Protein AF-A0A975MHL0-F1 (afdb_monomer)

Structure (mmCIF, N/CA/C/O backbone):
data_AF-A0A975MHL0-F1
#
_entry.id   AF-A0A975MHL0-F1
#
loop_
_atom_site.group_PDB
_atom_site.id
_atom_site.type_symbol
_atom_site.label_atom_id
_atom_site.label_alt_id
_atom_site.label_comp_id
_atom_site.label_asym_id
_atom_site.label_entity_id
_atom_site.label_seq_id
_atom_site.pdbx_PDB_ins_code
_atom_site.Cartn_x
_atom_site.Cartn_y
_atom_site.Cartn_z
_atom_site.occupancy
_atom_site.B_iso_or_equiv
_atom_site.auth_seq_id
_atom_site.auth_comp_id
_atom_site.auth_asym_id
_atom_site.auth_atom_id
_atom_site.pdbx_PDB_model_num
ATOM 1 N N . MET A 1 1 ? -77.918 -27.717 15.767 1.00 43.94 1 MET A N 1
ATOM 2 C CA . MET A 1 1 ? -77.574 -29.101 16.163 1.00 43.94 1 MET A CA 1
ATOM 3 C C . MET A 1 1 ? -76.849 -29.791 15.015 1.00 43.94 1 MET A C 1
ATOM 5 O O . MET A 1 1 ? -77.474 -30.023 13.992 1.00 43.94 1 MET A O 1
ATOM 9 N N . ARG A 1 2 ? -75.549 -30.065 15.177 1.00 52.50 2 ARG A N 1
ATOM 10 C CA . ARG A 1 2 ? -74.783 -31.227 14.678 1.00 52.50 2 ARG A CA 1
ATOM 11 C C . ARG A 1 2 ? -73.357 -31.092 15.227 1.00 52.50 2 ARG A C 1
ATOM 13 O O . ARG A 1 2 ? -72.881 -29.990 15.462 1.00 52.50 2 ARG A O 1
ATOM 20 N N . VAL A 1 3 ? -72.782 -32.228 15.579 1.00 42.94 3 VAL A N 1
ATOM 21 C CA . VAL A 1 3 ? -71.854 -32.453 16.691 1.00 42.94 3 VAL A CA 1
ATOM 22 C C . VAL A 1 3 ? -70.600 -33.161 16.154 1.00 42.94 3 VAL A C 1
ATOM 24 O O . VAL A 1 3 ? -70.774 -34.084 15.368 1.00 42.94 3 VAL A O 1
ATOM 27 N N . ARG A 1 4 ? -69.411 -32.797 16.687 1.00 51.53 4 ARG A N 1
ATOM 28 C CA . ARG A 1 4 ? -68.106 -33.533 16.719 1.00 51.53 4 ARG A CA 1
ATOM 29 C C . ARG A 1 4 ? -67.419 -33.784 15.351 1.00 51.53 4 ARG A C 1
ATOM 31 O O . ARG A 1 4 ? -68.082 -33.850 14.336 1.00 51.53 4 ARG A O 1
ATOM 38 N N . ALA A 1 5 ? -66.092 -33.892 15.225 1.00 48.91 5 ALA A N 1
ATOM 39 C CA . ALA A 1 5 ? -65.067 -34.368 16.155 1.00 48.91 5 ALA A CA 1
ATOM 40 C C . ALA A 1 5 ? -63.687 -33.712 15.911 1.00 48.91 5 ALA A C 1
ATOM 42 O O . ALA A 1 5 ? -63.362 -33.325 14.792 1.00 48.91 5 ALA A O 1
ATOM 43 N N . LEU A 1 6 ? -62.879 -33.638 16.975 1.00 55.97 6 LEU A N 1
ATOM 44 C CA . LEU A 1 6 ? -61.442 -33.367 16.931 1.00 55.97 6 LEU A CA 1
ATOM 45 C C . LEU A 1 6 ? -60.691 -34.614 16.446 1.00 55.97 6 LEU A C 1
ATOM 47 O O . LEU A 1 6 ? -60.921 -35.701 16.974 1.00 55.97 6 LEU A O 1
ATOM 51 N N . THR A 1 7 ? -59.729 -34.443 15.544 1.00 49.91 7 THR A N 1
ATOM 52 C CA . THR A 1 7 ? -58.644 -35.410 15.328 1.00 49.91 7 THR A CA 1
ATOM 53 C C . THR A 1 7 ? -57.308 -34.710 15.505 1.00 49.91 7 THR A C 1
ATOM 55 O O . THR A 1 7 ? -56.955 -33.796 14.763 1.00 49.91 7 THR A O 1
ATOM 58 N N . ALA A 1 8 ? -56.605 -35.153 16.544 1.00 54.62 8 ALA A N 1
ATOM 59 C CA . ALA A 1 8 ? -55.212 -34.873 16.830 1.00 54.62 8 ALA A CA 1
ATOM 60 C C . ALA A 1 8 ? -54.304 -35.407 15.709 1.00 54.62 8 ALA A C 1
ATOM 62 O O . ALA A 1 8 ? -54.572 -36.467 15.147 1.00 54.62 8 ALA A O 1
ATOM 63 N N . GLY A 1 9 ? -53.212 -34.698 15.422 1.00 47.47 9 GLY A N 1
ATOM 64 C CA . GLY A 1 9 ? -52.235 -35.113 14.419 1.00 47.47 9 GLY A CA 1
ATOM 65 C C . GLY A 1 9 ? -50.884 -34.432 14.607 1.00 47.47 9 GLY A C 1
ATOM 66 O O . GLY A 1 9 ? -50.619 -33.411 13.992 1.00 47.47 9 GLY A O 1
ATOM 67 N N . THR A 1 10 ? -50.069 -35.041 15.469 1.00 58.31 10 THR A N 1
ATOM 68 C CA . THR A 1 10 ? -48.594 -35.092 15.449 1.00 58.31 10 THR A CA 1
ATOM 69 C C . THR A 1 10 ? -47.798 -33.782 15.561 1.00 58.31 10 THR A C 1
ATOM 71 O O . THR A 1 10 ? -47.616 -33.022 14.615 1.00 58.31 10 THR A O 1
ATOM 74 N N . VAL A 1 11 ? -47.202 -33.602 16.742 1.00 52.72 11 VAL A N 1
ATOM 75 C CA . VAL A 1 11 ? -46.125 -32.650 17.036 1.00 52.72 11 VAL A CA 1
ATOM 76 C C . VAL A 1 11 ? -44.845 -33.091 16.314 1.00 52.72 11 VAL A C 1
ATOM 78 O O . VAL A 1 11 ? -44.317 -34.161 16.609 1.00 52.72 11 VAL A O 1
ATOM 81 N N . LEU A 1 12 ? -44.309 -32.260 15.415 1.00 56.03 12 LEU A N 1
ATOM 82 C CA . LEU A 1 12 ? -42.918 -32.372 14.971 1.00 56.03 12 LEU A CA 1
ATOM 83 C C . LEU A 1 12 ? -42.061 -31.469 15.868 1.00 56.03 12 LEU A C 1
ATOM 85 O O . LEU A 1 12 ? -41.982 -30.257 15.669 1.00 56.03 12 LEU A O 1
ATOM 89 N N . VAL A 1 13 ? -41.452 -32.062 16.893 1.00 56.81 13 VAL A N 1
ATOM 90 C CA . VAL A 1 13 ? -40.439 -31.394 17.716 1.00 56.81 13 VAL A CA 1
ATOM 91 C C . VAL A 1 13 ? -39.157 -31.289 16.887 1.00 56.81 13 VAL A C 1
ATOM 93 O O . VAL A 1 13 ? -38.422 -32.262 16.747 1.00 56.81 13 VAL A O 1
ATOM 96 N N . LEU A 1 14 ? -38.882 -30.107 16.334 1.00 57.78 14 LEU A N 1
ATOM 97 C CA . LEU A 1 14 ? -37.564 -29.750 15.804 1.00 57.78 14 LEU A CA 1
ATOM 98 C C . LEU A 1 14 ? -36.746 -29.114 16.934 1.00 57.78 14 LEU A C 1
ATOM 100 O O . LEU A 1 14 ? -36.732 -27.900 17.121 1.00 57.78 14 LEU A O 1
ATOM 104 N N . THR A 1 15 ? -36.071 -29.946 17.720 1.00 56.62 15 THR A N 1
ATOM 105 C CA . THR A 1 15 ? -34.950 -29.509 18.557 1.00 56.62 15 THR A CA 1
ATOM 106 C C . THR A 1 15 ? -33.735 -29.260 17.668 1.00 56.62 15 THR A C 1
ATOM 108 O O . THR A 1 15 ? -33.215 -30.207 17.083 1.00 56.62 15 THR A O 1
ATOM 111 N N . GLY A 1 16 ? -33.235 -28.022 17.606 1.00 50.12 16 GLY A N 1
ATOM 112 C CA . GLY A 1 16 ? -31.868 -27.785 17.136 1.00 50.12 16 GLY A CA 1
ATOM 113 C C . GLY A 1 16 ? -31.589 -26.396 16.574 1.00 50.12 16 GLY A C 1
ATOM 114 O O . GLY A 1 16 ? -31.833 -26.144 15.401 1.00 50.12 16 GLY A O 1
ATOM 115 N N . GLY A 1 17 ? -30.960 -25.551 17.395 1.00 51.53 17 GLY A N 1
ATOM 116 C CA . GLY A 1 17 ? -30.046 -24.515 16.910 1.00 51.53 17 GLY A CA 1
ATOM 117 C C . GLY A 1 17 ? -30.530 -23.074 17.033 1.00 51.53 17 GLY A C 1
ATOM 118 O O . GLY A 1 17 ? -30.831 -22.430 16.034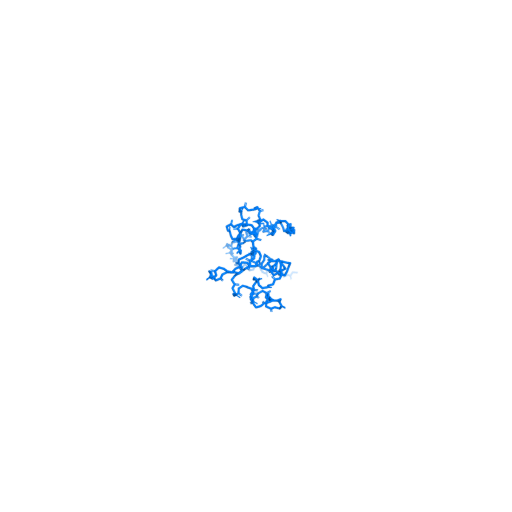 1.00 51.53 17 GLY A O 1
ATOM 119 N N . LEU A 1 18 ? -30.484 -22.517 18.246 1.00 58.31 18 LEU A N 1
ATOM 120 C CA . LEU A 1 18 ? -30.209 -21.088 18.400 1.00 58.31 18 LEU A CA 1
ATOM 121 C C . LEU A 1 18 ? -28.840 -20.827 17.758 1.00 58.31 18 LEU A C 1
ATOM 123 O O . LEU A 1 18 ? -27.818 -21.190 18.334 1.00 58.31 18 LEU A O 1
ATOM 127 N N . ILE A 1 19 ? -28.804 -20.239 16.564 1.00 64.19 19 ILE A N 1
ATOM 128 C CA . ILE A 1 19 ? -27.575 -19.629 16.058 1.00 64.19 19 ILE A CA 1
ATOM 129 C C . ILE A 1 19 ? -27.476 -18.274 16.762 1.00 64.19 19 ILE A C 1
ATOM 131 O O . ILE A 1 19 ? -28.287 -17.392 16.462 1.00 64.19 19 ILE A O 1
ATOM 135 N N . PRO A 1 20 ? -26.536 -18.055 17.700 1.00 51.03 20 PRO A N 1
ATOM 136 C CA . PRO A 1 20 ? -26.235 -16.700 18.108 1.00 51.03 20 PRO A CA 1
ATOM 137 C C . PRO A 1 20 ? -25.634 -16.020 16.879 1.00 51.03 20 PRO A C 1
ATOM 139 O O . PRO A 1 20 ? -24.528 -16.346 16.449 1.00 51.03 20 PRO A O 1
ATOM 142 N N . ALA A 1 21 ? -26.376 -15.091 16.281 1.00 60.72 21 ALA A N 1
ATOM 143 C CA . ALA A 1 21 ? -25.798 -14.121 15.372 1.00 60.72 21 ALA A CA 1
ATOM 144 C C . ALA A 1 21 ? -24.827 -13.277 16.205 1.00 60.72 21 ALA A C 1
ATOM 146 O O . ALA A 1 21 ? -25.204 -12.269 16.798 1.00 60.72 21 ALA A O 1
ATOM 147 N N . THR A 1 22 ? -23.580 -13.732 16.335 1.00 56.00 22 THR A N 1
ATOM 148 C CA . THR A 1 22 ? -22.514 -12.911 16.894 1.00 56.00 22 THR A CA 1
ATOM 149 C C . THR A 1 22 ? -22.384 -11.708 15.977 1.00 56.00 22 THR A C 1
ATOM 151 O O . THR A 1 22 ? -21.899 -11.827 14.850 1.00 56.00 22 THR A O 1
ATOM 154 N N . ALA A 1 23 ? -22.878 -10.566 16.445 1.00 58.97 23 ALA A N 1
ATOM 155 C CA . ALA A 1 23 ? -22.679 -9.284 15.808 1.00 58.97 23 ALA A CA 1
ATOM 156 C C . ALA A 1 23 ? -21.169 -9.054 15.683 1.00 58.97 23 ALA A C 1
ATOM 158 O O . ALA A 1 23 ? -20.488 -8.740 16.660 1.00 58.97 23 ALA A O 1
ATOM 159 N N . VAL A 1 24 ? -20.629 -9.229 14.476 1.00 53.41 24 VAL A N 1
ATOM 160 C CA . VAL A 1 24 ? -19.308 -8.705 14.137 1.00 53.41 24 VAL A CA 1
ATOM 161 C C . VAL A 1 24 ? -19.452 -7.200 13.965 1.00 53.41 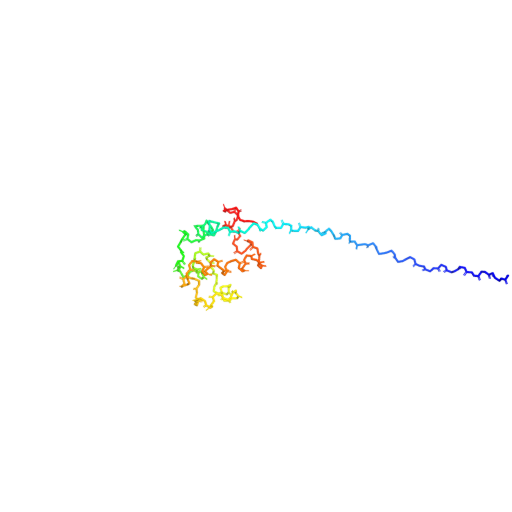24 VAL A C 1
ATOM 163 O O . VAL A 1 24 ? -19.480 -6.670 12.859 1.00 53.41 24 VAL A O 1
ATOM 166 N N . SER A 1 25 ? -19.557 -6.491 15.085 1.00 49.72 25 SER A N 1
ATOM 167 C CA . SER A 1 25 ? -19.252 -5.067 15.116 1.00 49.72 25 SER A CA 1
ATOM 168 C C . SER A 1 25 ? -17.745 -4.931 14.922 1.00 49.72 25 SER A C 1
ATOM 170 O O . SER A 1 25 ? -16.976 -4.820 15.875 1.00 49.72 25 SER A O 1
ATOM 172 N N . ALA A 1 26 ? -17.307 -4.997 13.665 1.00 56.59 26 ALA A N 1
ATOM 173 C CA . ALA A 1 26 ? -16.063 -4.363 13.289 1.00 56.59 26 ALA A CA 1
ATOM 174 C C . ALA A 1 26 ? -16.310 -2.867 13.481 1.00 56.59 26 ALA A C 1
ATOM 176 O O . ALA A 1 26 ? -17.092 -2.266 12.744 1.00 56.59 26 ALA A O 1
ATOM 177 N N . ASP A 1 27 ? -15.699 -2.291 14.515 1.00 47.38 27 ASP A N 1
ATOM 178 C CA . ASP A 1 27 ? -15.580 -0.846 14.686 1.00 47.38 27 ASP A CA 1
ATOM 179 C C . ASP A 1 27 ? -14.766 -0.345 13.483 1.00 47.38 27 ASP A C 1
ATOM 181 O O . ASP A 1 27 ? -13.544 -0.214 13.534 1.00 47.38 27 ASP A O 1
ATOM 185 N N . ALA A 1 28 ? -15.426 -0.189 12.333 1.00 51.69 28 ALA A N 1
ATOM 186 C CA . ALA A 1 28 ? -14.816 0.209 11.076 1.00 51.69 28 ALA A CA 1
ATOM 187 C C . ALA A 1 28 ? -14.551 1.711 11.135 1.00 51.69 28 ALA A C 1
ATOM 189 O O . ALA A 1 28 ? -15.113 2.505 10.382 1.00 51.69 28 ALA A O 1
ATOM 190 N N . ARG A 1 29 ? -13.689 2.122 12.067 1.00 58.47 29 ARG A N 1
ATOM 191 C CA . ARG A 1 29 ? -13.108 3.452 12.018 1.00 58.47 29 ARG A CA 1
ATOM 192 C C . ARG A 1 29 ? -12.320 3.526 10.716 1.00 58.47 29 ARG A C 1
ATOM 194 O O . ARG A 1 29 ? -11.459 2.669 10.485 1.00 58.47 29 ARG A O 1
ATOM 201 N N . PRO A 1 30 ? -12.592 4.519 9.855 1.00 63.88 30 PRO A N 1
ATOM 202 C CA . PRO A 1 30 ? -11.820 4.685 8.641 1.00 63.88 30 PRO A CA 1
ATOM 203 C C . PRO A 1 30 ? -10.347 4.807 9.025 1.00 63.88 30 PRO A C 1
ATOM 205 O O . PRO A 1 30 ? -9.961 5.633 9.856 1.00 63.88 30 PRO A O 1
ATOM 208 N N . THR A 1 31 ? -9.517 3.936 8.454 1.00 79.94 31 THR A N 1
ATOM 209 C CA . THR A 1 31 ? -8.080 3.988 8.713 1.00 79.94 31 THR A CA 1
ATOM 210 C C . THR A 1 31 ? -7.541 5.277 8.134 1.00 79.94 31 THR A C 1
ATOM 212 O O . THR A 1 31 ? -7.596 5.502 6.924 1.00 79.94 31 THR A O 1
ATOM 215 N N . THR A 1 32 ? -7.015 6.126 9.009 1.00 90.88 32 THR A N 1
ATOM 216 C CA . THR A 1 32 ? -6.372 7.373 8.606 1.00 90.88 32 THR A CA 1
ATOM 217 C C . THR A 1 32 ? -5.112 7.076 7.794 1.00 90.88 32 THR A C 1
ATOM 219 O O . THR A 1 32 ? -4.517 6.002 7.916 1.00 90.88 32 THR A O 1
ATOM 222 N N . LEU A 1 33 ? -4.642 8.041 6.999 1.00 93.50 33 LEU A N 1
ATOM 223 C CA . LEU A 1 33 ? -3.368 7.909 6.273 1.00 93.50 33 LEU A CA 1
ATOM 224 C C . LEU A 1 33 ? -2.212 7.506 7.203 1.00 93.50 33 LEU A C 1
ATOM 226 O O . LEU A 1 33 ? -1.385 6.673 6.842 1.00 93.50 33 LEU A O 1
ATOM 230 N N . ARG A 1 34 ? -2.217 8.011 8.440 1.00 95.06 34 ARG A N 1
ATOM 231 C CA . ARG A 1 34 ? -1.242 7.657 9.474 1.00 95.06 34 ARG A CA 1
ATOM 232 C C . ARG A 1 34 ? -1.303 6.186 9.902 1.00 95.06 34 ARG A C 1
ATOM 234 O O . ARG A 1 34 ? -0.275 5.610 10.248 1.00 95.06 34 ARG A O 1
ATOM 241 N N . GLY A 1 35 ? -2.485 5.568 9.901 1.00 96.75 35 GLY A N 1
ATOM 242 C CA . GLY A 1 35 ? -2.624 4.129 10.148 1.00 96.75 35 GLY A CA 1
ATOM 243 C C . GLY A 1 35 ? -1.919 3.306 9.070 1.00 96.75 35 GLY A C 1
ATOM 244 O O . GLY A 1 35 ? -1.135 2.414 9.386 1.00 96.75 35 GLY A O 1
ATOM 245 N N . TRP A 1 36 ? -2.112 3.681 7.804 1.00 97.69 36 TRP A N 1
ATOM 246 C CA . TRP A 1 36 ? -1.435 3.049 6.669 1.00 97.69 36 TRP A CA 1
ATOM 247 C C . TRP A 1 36 ? 0.077 3.272 6.666 1.00 97.69 36 TRP A C 1
ATOM 249 O O . TRP A 1 36 ? 0.823 2.363 6.322 1.00 97.69 36 TRP A O 1
ATOM 259 N N . GLU A 1 37 ? 0.549 4.446 7.087 1.00 97.94 37 GLU A N 1
ATOM 260 C CA . GLU A 1 37 ? 1.985 4.704 7.249 1.00 97.94 37 GLU A CA 1
ATOM 261 C C . GLU A 1 37 ? 2.618 3.826 8.323 1.00 97.94 37 GLU A C 1
ATOM 263 O O . GLU A 1 37 ? 3.677 3.253 8.093 1.00 97.94 37 GLU A O 1
ATOM 268 N N . ARG A 1 38 ? 1.961 3.672 9.478 1.00 98.00 38 ARG A N 1
ATOM 269 C CA . ARG A 1 38 ? 2.436 2.772 10.538 1.00 98.00 38 ARG A CA 1
ATOM 270 C C . ARG A 1 38 ? 2.482 1.327 10.061 1.00 98.00 38 ARG A C 1
ATOM 272 O O . ARG A 1 38 ? 3.443 0.622 10.356 1.00 98.00 38 ARG A O 1
ATOM 279 N N . LEU A 1 39 ? 1.466 0.902 9.313 1.00 98.12 39 LEU A N 1
ATOM 280 C CA . LEU A 1 39 ? 1.445 -0.427 8.719 1.00 98.12 39 LEU A CA 1
ATOM 281 C C . LEU A 1 39 ? 2.618 -0.601 7.745 1.00 98.12 39 LEU A C 1
ATOM 283 O O . LEU A 1 39 ? 3.385 -1.544 7.899 1.00 98.12 39 LEU A O 1
ATOM 287 N N . ALA A 1 40 ? 2.833 0.353 6.836 1.00 98.50 40 ALA A N 1
ATOM 288 C CA . ALA A 1 40 ? 3.955 0.324 5.898 1.00 98.50 40 ALA A CA 1
ATOM 289 C C . ALA A 1 40 ? 5.326 0.368 6.593 1.00 98.50 40 ALA A C 1
ATOM 291 O O . ALA A 1 40 ? 6.277 -0.267 6.143 1.00 98.50 40 ALA A O 1
ATOM 292 N N . GLN A 1 41 ? 5.438 1.070 7.723 1.00 98.50 41 GLN A N 1
ATOM 293 C CA . GLN A 1 41 ? 6.652 1.054 8.538 1.00 98.50 41 GLN A CA 1
ATOM 294 C C . GLN A 1 41 ? 6.966 -0.353 9.056 1.00 98.50 41 GLN A C 1
ATOM 296 O O . GLN A 1 41 ? 8.126 -0.754 9.067 1.00 98.50 41 GLN A O 1
ATOM 301 N N . CYS A 1 42 ? 5.946 -1.104 9.471 1.00 98.25 42 CYS A N 1
ATOM 302 C CA . CYS A 1 42 ? 6.116 -2.484 9.915 1.00 98.25 42 CYS A CA 1
ATOM 303 C C . CYS A 1 42 ? 6.390 -3.449 8.749 1.00 98.25 42 CYS A C 1
ATOM 305 O O . CYS A 1 42 ? 7.208 -4.351 8.900 1.00 98.25 42 CYS A O 1
ATOM 307 N N . GLU A 1 43 ? 5.729 -3.252 7.605 1.00 98.00 43 GLU A N 1
ATOM 308 C CA . GLU A 1 43 ? 5.788 -4.159 6.450 1.00 98.00 43 GLU A CA 1
ATOM 309 C C . GLU A 1 43 ? 7.063 -3.992 5.607 1.00 98.00 43 GLU A C 1
ATOM 311 O O . GLU A 1 43 ? 7.684 -4.977 5.213 1.00 98.00 43 GLU A O 1
ATOM 316 N N . SER A 1 44 ? 7.480 -2.754 5.330 1.00 98.31 44 SER A N 1
ATOM 317 C CA . SER A 1 44 ? 8.592 -2.457 4.415 1.00 98.31 44 SER A CA 1
ATOM 318 C C . SER A 1 44 ? 9.629 -1.480 4.967 1.00 98.31 44 SER A C 1
ATOM 320 O O . SER A 1 44 ? 10.454 -0.952 4.215 1.00 98.31 44 SER A O 1
ATOM 322 N N . GLY A 1 45 ? 9.562 -1.159 6.261 1.00 97.94 45 GLY A N 1
ATOM 323 C CA . GLY A 1 45 ? 10.358 -0.072 6.832 1.00 97.94 45 GLY A CA 1
ATOM 324 C C . GLY A 1 45 ? 9.940 1.312 6.319 1.00 97.94 45 GLY A C 1
ATOM 325 O O . GLY A 1 45 ? 10.719 2.254 6.422 1.00 97.94 45 GLY A O 1
ATOM 326 N N . GLY A 1 46 ? 8.739 1.437 5.740 1.00 97.94 46 GLY A N 1
ATOM 327 C CA . GLY A 1 46 ? 8.205 2.690 5.200 1.00 97.94 46 GLY A CA 1
ATOM 328 C C . GLY A 1 46 ? 8.592 2.959 3.743 1.00 97.94 46 GLY A C 1
ATOM 329 O O . GLY A 1 46 ? 8.199 3.983 3.180 1.00 97.94 46 GLY A O 1
ATOM 330 N N . ASN A 1 47 ? 9.322 2.046 3.094 1.00 98.44 47 ASN A N 1
ATOM 331 C CA . ASN A 1 47 ? 9.692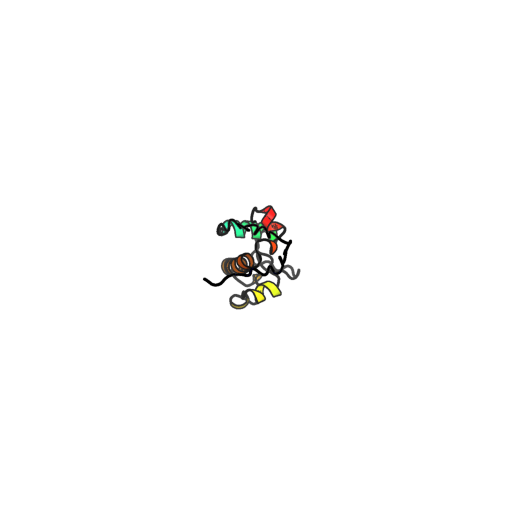 2.191 1.692 1.00 98.44 47 ASN A CA 1
ATOM 332 C C . ASN A 1 47 ? 8.537 1.763 0.769 1.00 98.44 47 ASN A C 1
ATOM 334 O O . ASN A 1 47 ? 8.281 0.578 0.559 1.00 98.44 47 ASN A O 1
ATOM 338 N N . TRP A 1 48 ? 7.851 2.741 0.172 1.00 98.44 48 TRP A N 1
ATOM 339 C CA . TRP A 1 48 ? 6.721 2.518 -0.742 1.00 98.44 48 TRP A CA 1
ATOM 340 C C . TRP A 1 48 ? 7.118 1.994 -2.125 1.00 98.44 48 TRP A C 1
ATOM 342 O O . TRP A 1 48 ? 6.259 1.533 -2.878 1.00 98.44 48 TRP A O 1
ATOM 352 N N . LYS A 1 49 ? 8.406 2.059 -2.463 1.00 98.56 49 LYS A N 1
ATOM 353 C CA . LYS A 1 49 ? 8.976 1.607 -3.736 1.00 98.56 49 LYS A CA 1
ATOM 354 C C . LYS A 1 49 ? 9.776 0.310 -3.582 1.00 98.56 49 LYS A C 1
ATOM 356 O O . LYS A 1 49 ? 10.453 -0.094 -4.522 1.00 98.56 49 LYS A O 1
ATOM 361 N N . ILE A 1 50 ? 9.696 -0.348 -2.421 1.00 98.31 50 ILE A N 1
ATOM 362 C CA . ILE A 1 50 ? 10.484 -1.547 -2.139 1.00 98.31 50 ILE A CA 1
ATOM 363 C C . ILE A 1 50 ? 10.153 -2.685 -3.113 1.00 98.31 50 ILE A C 1
ATOM 365 O O . ILE A 1 50 ? 8.990 -2.969 -3.417 1.00 98.31 50 ILE A O 1
ATOM 369 N N . ASN A 1 51 ? 11.204 -3.346 -3.582 1.00 98.06 51 ASN A N 1
ATOM 370 C CA . ASN A 1 51 ? 11.144 -4.602 -4.312 1.00 98.06 51 ASN A CA 1
ATOM 371 C C . ASN A 1 51 ? 12.454 -5.353 -4.048 1.00 98.06 51 ASN A C 1
ATOM 373 O O . ASN A 1 51 ? 13.474 -5.062 -4.663 1.00 98.06 51 ASN A O 1
ATOM 377 N N . THR A 1 52 ? 12.434 -6.281 -3.094 1.00 97.38 52 THR A N 1
ATOM 378 C CA . THR A 1 52 ? 13.614 -7.069 -2.695 1.00 97.38 52 THR A CA 1
ATOM 379 C C . THR A 1 52 ? 13.741 -8.388 -3.456 1.00 97.38 52 THR A C 1
A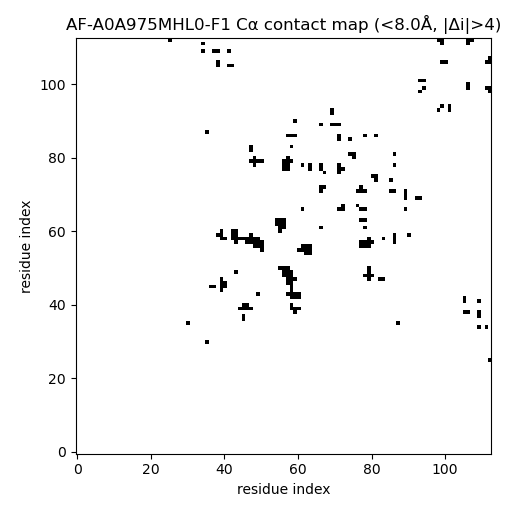TOM 381 O O . THR A 1 52 ? 14.659 -9.156 -3.191 1.00 97.38 52 THR A O 1
ATOM 384 N N . GLY A 1 53 ? 12.810 -8.692 -4.368 1.00 97.44 53 GLY A N 1
ATOM 385 C CA . GLY A 1 53 ? 12.739 -9.995 -5.034 1.00 97.44 53 GLY A CA 1
ATOM 386 C C . GLY A 1 53 ? 12.085 -11.106 -4.200 1.00 97.44 53 GLY A C 1
ATOM 387 O O . GLY A 1 53 ? 12.073 -12.253 -4.630 1.00 97.44 53 GLY A O 1
ATOM 388 N N . ASN A 1 54 ? 11.486 -10.793 -3.045 1.00 97.06 54 ASN A N 1
ATOM 389 C CA . ASN A 1 54 ? 10.833 -11.775 -2.163 1.00 97.06 54 ASN A CA 1
ATOM 390 C C . ASN A 1 54 ? 9.384 -12.144 -2.559 1.00 97.06 54 ASN A C 1
ATOM 392 O O . ASN A 1 54 ? 8.685 -12.800 -1.790 1.00 97.06 54 ASN A O 1
ATOM 396 N N . GLY A 1 55 ? 8.910 -11.694 -3.726 1.00 97.31 55 GLY A N 1
ATOM 397 C CA . GLY A 1 55 ? 7.543 -11.926 -4.215 1.00 97.31 55 GLY A CA 1
ATOM 398 C C . GLY A 1 55 ? 6.484 -10.938 -3.706 1.00 97.31 55 GLY A C 1
ATOM 399 O O . GLY A 1 55 ? 5.326 -11.028 -4.125 1.00 97.31 55 GLY A O 1
ATOM 400 N N . TYR A 1 56 ? 6.875 -9.977 -2.864 1.00 98.44 56 TYR A N 1
ATOM 401 C CA . TYR A 1 56 ? 6.021 -8.903 -2.363 1.00 98.44 56 TYR A CA 1
ATOM 402 C C . TYR A 1 56 ? 6.521 -7.534 -2.826 1.00 98.44 56 TYR A C 1
ATOM 404 O O . TYR A 1 56 ? 7.705 -7.336 -3.099 1.00 98.44 56 TYR A O 1
ATOM 412 N N . TYR A 1 57 ? 5.597 -6.583 -2.943 1.00 98.75 57 TYR A N 1
ATOM 413 C CA . TYR A 1 57 ? 5.860 -5.308 -3.596 1.00 98.75 57 TYR A CA 1
ATOM 414 C C . TYR A 1 57 ? 5.276 -4.130 -2.821 1.00 98.75 57 TYR A C 1
ATOM 416 O O . TYR A 1 57 ? 4.117 -4.154 -2.398 1.00 98.75 57 TYR A O 1
ATOM 424 N N . GLY A 1 58 ? 6.046 -3.044 -2.775 1.00 98.56 58 GLY A N 1
ATOM 425 C CA . GLY A 1 58 ? 5.591 -1.745 -2.297 1.00 98.56 58 GLY A CA 1
ATOM 426 C C . GLY A 1 58 ? 5.445 -1.660 -0.780 1.00 98.56 58 GLY A C 1
ATOM 427 O O . GLY A 1 58 ? 5.789 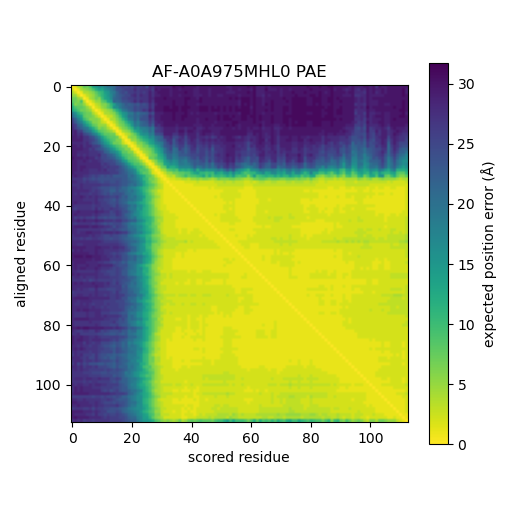-2.574 -0.039 1.00 98.56 58 GLY A O 1
ATOM 428 N N . GLY A 1 59 ? 4.926 -0.526 -0.312 1.00 98.50 59 GLY A N 1
ATOM 429 C CA . GLY A 1 59 ? 4.937 -0.165 1.108 1.00 98.50 59 GLY A CA 1
ATOM 430 C C . GLY A 1 59 ? 4.132 -1.109 1.993 1.00 98.50 59 GLY A C 1
ATOM 431 O O . GLY A 1 59 ? 4.447 -1.282 3.160 1.00 98.50 59 GLY A O 1
ATOM 432 N N . LEU A 1 60 ? 3.103 -1.734 1.428 1.00 98.50 60 LEU A N 1
ATOM 433 C CA . LEU A 1 60 ? 2.199 -2.636 2.141 1.00 98.50 60 LEU A CA 1
ATOM 434 C C . LEU A 1 60 ? 2.426 -4.104 1.775 1.00 98.50 60 LEU A C 1
ATOM 436 O O . LEU A 1 60 ? 1.545 -4.923 2.022 1.00 98.50 60 LEU A O 1
ATOM 440 N N . GLN A 1 61 ? 3.573 -4.424 1.162 1.00 98.50 61 GLN A N 1
ATOM 441 C CA . GLN A 1 61 ? 3.982 -5.793 0.848 1.00 98.50 61 GLN A CA 1
ATOM 442 C C . GLN A 1 61 ? 2.878 -6.588 0.133 1.00 98.50 61 GLN A C 1
ATOM 444 O O . GLN A 1 61 ? 2.474 -7.668 0.553 1.00 98.50 61 GLN A O 1
ATOM 449 N N . PHE A 1 62 ? 2.361 -6.055 -0.975 1.00 98.62 62 PHE A N 1
ATOM 450 C CA . PHE A 1 62 ? 1.366 -6.766 -1.777 1.00 98.62 62 PHE A CA 1
ATOM 451 C C . PHE A 1 62 ? 1.993 -7.945 -2.514 1.00 98.62 62 PHE A C 1
ATOM 453 O O . PHE A 1 62 ? 3.025 -7.780 -3.161 1.00 98.62 62 PHE A O 1
ATOM 460 N N . SER A 1 63 ? 1.321 -9.097 -2.538 1.00 98.19 63 SER A N 1
ATOM 461 C CA . SER A 1 63 ? 1.618 -10.126 -3.539 1.00 98.19 63 SER A CA 1
ATOM 462 C C . SER A 1 63 ? 1.142 -9.675 -4.929 1.00 98.19 63 SER A C 1
ATOM 464 O O . SER A 1 63 ? 0.191 -8.894 -5.061 1.00 98.19 63 SER A O 1
ATOM 466 N N . ALA A 1 64 ? 1.760 -10.196 -5.995 1.00 98.06 64 ALA A N 1
ATOM 467 C CA . ALA A 1 64 ? 1.336 -9.889 -7.367 1.00 98.06 64 ALA A CA 1
ATOM 468 C C . ALA A 1 64 ? -0.114 -10.322 -7.662 1.00 98.06 64 ALA A C 1
ATOM 470 O O . ALA A 1 64 ? -0.809 -9.668 -8.444 1.00 98.06 64 ALA A O 1
ATOM 471 N N . SER A 1 65 ? -0.569 -11.424 -7.056 1.00 98.19 65 SER A N 1
ATOM 472 C CA . SER A 1 65 ? -1.929 -11.940 -7.227 1.00 98.19 65 SER A CA 1
ATOM 473 C C . SER A 1 65 ? -2.959 -11.046 -6.545 1.00 98.19 65 SER A C 1
ATOM 475 O O . SER A 1 65 ? -3.934 -10.670 -7.189 1.00 98.19 65 SER A O 1
ATOM 477 N N . THR A 1 66 ? -2.720 -10.630 -5.298 1.00 98.25 66 THR A N 1
ATOM 478 C CA . THR A 1 66 ? -3.615 -9.712 -4.579 1.00 98.25 66 THR A CA 1
ATOM 479 C C . THR A 1 66 ? -3.671 -8.356 -5.271 1.00 98.25 66 THR A C 1
ATOM 481 O O . THR A 1 66 ? -4.759 -7.847 -5.520 1.00 98.25 66 THR A O 1
ATOM 484 N N . TRP A 1 67 ? -2.520 -7.798 -5.664 1.00 98.62 67 TRP A N 1
ATOM 485 C CA . TRP A 1 67 ? -2.468 -6.524 -6.389 1.00 98.62 67 TRP A CA 1
ATOM 486 C C . TRP A 1 67 ? -3.342 -6.542 -7.649 1.00 98.62 67 TRP A C 1
ATOM 488 O O . TRP A 1 67 ? -4.140 -5.634 -7.876 1.00 98.62 67 TRP A O 1
ATOM 498 N N . ARG A 1 68 ? -3.241 -7.612 -8.446 1.00 98.56 68 ARG A N 1
ATOM 499 C CA . ARG A 1 68 ? -4.051 -7.794 -9.656 1.00 98.56 68 ARG A CA 1
ATOM 500 C C . ARG A 1 68 ? -5.522 -8.051 -9.340 1.00 98.56 68 ARG A C 1
ATOM 502 O O . ARG A 1 68 ? -6.383 -7.434 -9.956 1.00 98.56 68 ARG A O 1
ATOM 509 N N . GLY A 1 69 ? -5.806 -8.932 -8.382 1.00 98.44 69 GLY A N 1
ATOM 510 C CA . GLY A 1 69 ? -7.167 -9.318 -8.004 1.00 98.44 69 GLY A CA 1
ATOM 511 C C . GLY A 1 69 ? -7.999 -8.158 -7.459 1.00 98.44 6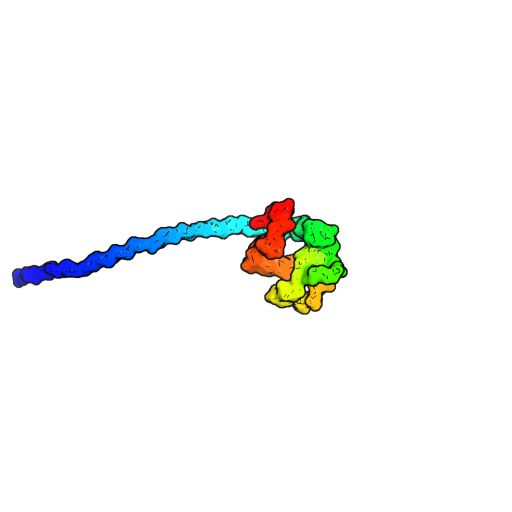9 GLY A C 1
ATOM 512 O O . GLY A 1 69 ? -9.211 -8.144 -7.633 1.00 98.44 69 GLY A O 1
ATOM 513 N N . PHE A 1 70 ? -7.347 -7.155 -6.869 1.00 98.50 70 PHE A N 1
ATOM 514 C CA . PHE A 1 70 ? -7.986 -5.937 -6.369 1.00 98.50 70 PHE A CA 1
ATOM 515 C C . PHE A 1 70 ? -7.873 -4.745 -7.333 1.00 98.50 70 PHE A C 1
ATOM 517 O O . PHE A 1 70 ? -8.138 -3.606 -6.961 1.00 98.50 70 PHE A O 1
ATOM 524 N N . GLY A 1 71 ? -7.500 -4.990 -8.594 1.00 98.06 71 GLY A N 1
ATOM 525 C CA . GLY A 1 71 ? -7.512 -3.972 -9.645 1.00 98.06 71 GLY A CA 1
ATOM 526 C C . GLY A 1 71 ? -6.372 -2.954 -9.571 1.00 98.06 71 GLY A C 1
ATOM 527 O O . GLY A 1 71 ? -6.424 -1.942 -10.266 1.00 98.06 71 GLY A O 1
ATOM 528 N N . GL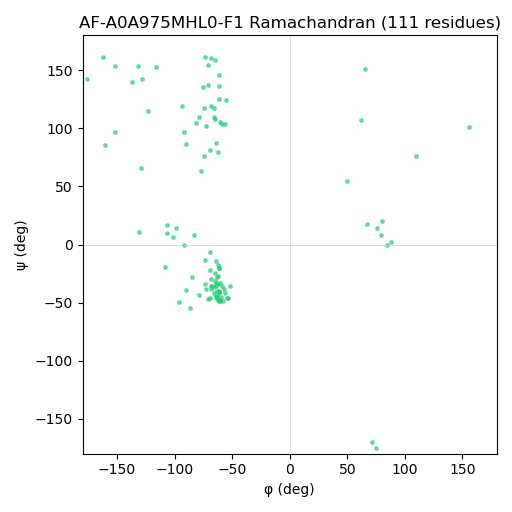Y A 1 72 ? -5.322 -3.212 -8.789 1.00 98.31 72 GLY A N 1
ATOM 529 C CA . GLY A 1 72 ? -4.147 -2.342 -8.698 1.00 98.31 72 GLY A CA 1
ATOM 530 C C . GLY A 1 72 ? -3.398 -2.188 -10.028 1.00 98.31 72 GLY A C 1
ATOM 531 O O . GLY A 1 72 ? -2.720 -1.187 -10.257 1.00 98.31 72 GLY A O 1
ATOM 532 N N . THR A 1 73 ? -3.586 -3.119 -10.970 1.00 98.50 73 THR A N 1
ATOM 533 C CA . THR A 1 73 ? -3.000 -3.048 -12.319 1.00 98.50 73 THR A CA 1
ATOM 534 C C . THR A 1 73 ? -3.485 -1.874 -13.161 1.00 98.50 73 THR A C 1
ATOM 536 O O . THR A 1 73 ? -2.836 -1.557 -14.152 1.00 98.50 73 THR A O 1
ATOM 539 N N . LYS A 1 74 ? -4.567 -1.191 -12.762 1.00 98.38 74 LYS A N 1
ATOM 540 C CA . LYS A 1 74 ? -4.972 0.084 -13.375 1.00 98.38 74 LYS A CA 1
ATOM 541 C C . LYS A 1 74 ? -4.005 1.236 -13.065 1.00 98.38 74 LYS A C 1
ATOM 543 O O . LYS A 1 74 ? -3.990 2.215 -13.796 1.00 98.38 74 LYS A O 1
ATOM 548 N N . TYR A 1 75 ? -3.228 1.115 -11.985 1.00 98.44 75 TYR A N 1
ATOM 549 C CA . TYR A 1 75 ? -2.225 2.097 -11.572 1.00 98.44 75 TYR A CA 1
ATOM 550 C C . TYR A 1 75 ? -0.834 1.709 -12.075 1.00 98.44 75 TYR A C 1
ATOM 552 O O . TYR A 1 75 ?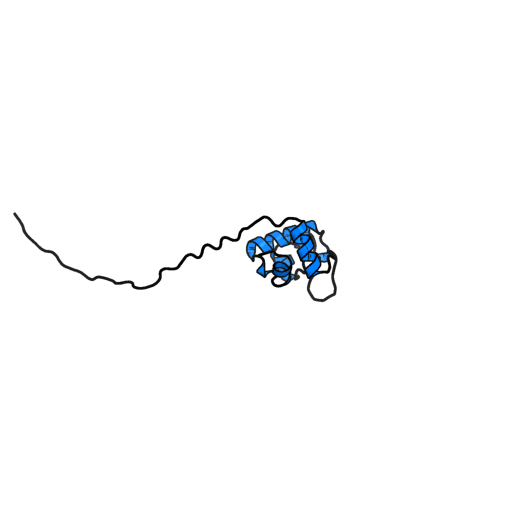 -0.134 2.515 -12.677 1.00 98.44 75 TYR A O 1
ATOM 560 N N . ALA A 1 76 ? -0.427 0.458 -11.841 1.00 98.56 76 ALA A N 1
ATOM 561 C CA . ALA A 1 76 ? 0.841 -0.074 -12.332 1.00 98.56 76 ALA A CA 1
ATOM 562 C C . ALA A 1 76 ? 0.858 -1.606 -12.304 1.00 98.56 76 ALA A C 1
ATOM 564 O O . ALA A 1 76 ? 0.109 -2.227 -11.553 1.00 98.56 76 ALA A O 1
ATOM 565 N N . ARG A 1 77 ? 1.768 -2.240 -13.056 1.00 98.38 77 ARG A N 1
ATOM 566 C CA . ARG A 1 77 ? 1.888 -3.710 -13.101 1.00 98.38 77 ARG A CA 1
ATOM 567 C C . ARG A 1 77 ? 2.131 -4.330 -11.716 1.00 98.38 77 ARG A C 1
ATOM 569 O O . ARG A 1 77 ? 1.563 -5.381 -11.423 1.00 98.38 77 ARG A O 1
ATOM 576 N N . TYR A 1 78 ? 2.925 -3.675 -10.869 1.00 98.69 78 TYR A N 1
ATOM 577 C CA . TYR A 1 78 ? 3.192 -4.081 -9.486 1.00 98.69 78 TYR A CA 1
ATOM 578 C C . TYR A 1 78 ? 3.029 -2.908 -8.512 1.00 98.69 78 TYR A C 1
ATOM 580 O O . TYR A 1 78 ? 3.265 -1.757 -8.874 1.00 98.69 78 TYR A O 1
ATOM 588 N N . ALA A 1 79 ? 2.714 -3.200 -7.245 1.00 98.62 79 ALA A N 1
ATOM 589 C CA . ALA A 1 79 ? 2.452 -2.174 -6.231 1.00 98.62 79 ALA A CA 1
ATOM 590 C C . ALA A 1 79 ? 3.608 -1.172 -6.055 1.00 98.62 79 ALA A C 1
ATOM 592 O O . ALA A 1 79 ? 3.365 0.028 -6.007 1.00 98.62 79 ALA A O 1
ATOM 593 N N . HIS A 1 80 ? 4.865 -1.635 -6.048 1.00 98.75 80 HIS A N 1
ATOM 594 C CA . HIS A 1 80 ? 6.046 -0.770 -5.909 1.00 98.75 80 HIS A CA 1
ATOM 595 C C . HIS A 1 80 ? 6.198 0.265 -7.036 1.00 98.75 80 HIS A C 1
ATOM 597 O O . HIS A 1 80 ? 6.876 1.271 -6.862 1.00 98.75 80 HIS A O 1
ATOM 603 N N . GLN A 1 81 ? 5.563 0.058 -8.190 1.00 98.75 81 GLN A N 1
ATOM 604 C CA . GLN A 1 81 ? 5.592 1.010 -9.300 1.00 98.75 81 GLN A CA 1
ATOM 605 C C . GLN A 1 81 ? 4.522 2.101 -9.135 1.00 98.75 81 GLN A C 1
ATOM 607 O O . GLN A 1 81 ? 4.752 3.238 -9.539 1.00 98.75 81 GLN A O 1
ATOM 612 N N . ALA A 1 82 ? 3.416 1.801 -8.449 1.00 98.69 82 ALA A N 1
ATOM 613 C CA . ALA A 1 82 ? 2.352 2.755 -8.150 1.00 98.69 82 ALA A CA 1
ATOM 614 C C . ALA A 1 82 ? 2.762 3.767 -7.065 1.00 98.69 82 ALA A C 1
ATOM 616 O O . ALA A 1 82 ? 3.721 3.571 -6.304 1.00 98.69 82 ALA A O 1
ATOM 617 N N . THR A 1 83 ? 2.043 4.881 -6.988 1.00 98.69 83 THR A N 1
ATOM 618 C CA . THR A 1 83 ? 2.183 5.863 -5.910 1.00 98.69 83 THR A CA 1
ATOM 619 C C . THR A 1 83 ? 1.695 5.292 -4.575 1.00 98.69 83 THR A C 1
ATOM 621 O O . THR A 1 83 ? 0.916 4.338 -4.514 1.00 98.69 83 THR A O 1
ATOM 624 N N . LYS A 1 84 ? 2.128 5.909 -3.471 1.00 98.38 84 LYS A N 1
ATOM 625 C CA . LYS A 1 84 ? 1.665 5.561 -2.119 1.00 98.38 84 LYS A CA 1
ATOM 626 C C . LYS A 1 84 ? 0.138 5.589 -2.002 1.00 98.38 84 LYS A C 1
ATOM 628 O O . LYS A 1 84 ? -0.446 4.673 -1.435 1.00 98.38 84 LYS A O 1
ATOM 633 N N . LEU A 1 85 ? -0.508 6.633 -2.524 1.00 98.31 85 LEU A N 1
ATOM 634 C CA . LEU A 1 85 ? -1.960 6.792 -2.404 1.00 98.31 85 LEU A CA 1
ATOM 635 C C . LEU A 1 85 ? -2.721 5.724 -3.197 1.00 98.31 85 LEU A C 1
ATOM 637 O O . LEU A 1 85 ? -3.728 5.220 -2.715 1.00 98.31 85 LEU A O 1
ATOM 641 N N . GLU A 1 86 ? -2.216 5.317 -4.358 1.00 98.62 86 GLU A N 1
ATOM 642 C CA . GLU A 1 86 ? -2.798 4.228 -5.155 1.00 98.62 86 GLU A CA 1
ATOM 643 C C . GLU A 1 86 ? -2.645 2.863 -4.471 1.00 98.62 86 GLU A C 1
ATOM 645 O O . GLU A 1 86 ? -3.573 2.047 -4.474 1.00 98.62 86 GLU A O 1
ATOM 650 N N . GLN A 1 87 ? -1.500 2.630 -3.820 1.00 98.75 87 GLN A N 1
ATOM 651 C CA . GLN A 1 87 ? -1.304 1.448 -2.982 1.00 98.75 87 GLN A CA 1
ATOM 652 C C . GLN A 1 87 ? -2.281 1.438 -1.804 1.00 98.75 87 GLN A C 1
ATOM 654 O O . GLN A 1 87 ? -2.946 0.430 -1.582 1.00 98.75 87 GLN A O 1
ATOM 659 N N . ILE A 1 88 ? -2.420 2.562 -1.091 1.00 98.50 88 ILE A N 1
ATOM 660 C CA . ILE A 1 88 ? -3.379 2.703 0.015 1.00 98.50 88 ILE A CA 1
ATOM 661 C C . ILE A 1 88 ? -4.811 2.508 -0.480 1.00 98.50 88 ILE A C 1
ATOM 663 O O . ILE A 1 88 ? -5.588 1.828 0.180 1.00 98.50 88 ILE A O 1
ATOM 667 N N . ARG A 1 89 ? -5.167 3.047 -1.650 1.00 98.19 89 ARG A N 1
ATOM 668 C CA . ARG A 1 89 ? -6.507 2.872 -2.215 1.00 98.19 89 ARG A CA 1
ATOM 669 C C . ARG A 1 89 ? -6.816 1.399 -2.470 1.00 98.19 89 ARG A C 1
ATOM 671 O O . ARG A 1 89 ? -7.853 0.912 -2.040 1.00 98.19 89 ARG A O 1
ATOM 678 N N . THR A 1 90 ? -5.887 0.682 -3.095 1.00 98.44 90 THR A N 1
ATOM 679 C CA . THR A 1 90 ? -6.023 -0.766 -3.318 1.00 98.44 90 THR A CA 1
ATOM 680 C C . THR A 1 90 ? -6.057 -1.529 -1.986 1.00 98.44 90 THR A C 1
ATOM 682 O O . THR A 1 90 ? -6.794 -2.500 -1.834 1.00 98.44 90 THR A O 1
ATOM 685 N N . ALA A 1 91 ? -5.301 -1.073 -0.983 1.00 98.19 91 ALA A N 1
ATOM 686 C CA . ALA A 1 91 ? -5.284 -1.676 0.347 1.00 98.19 91 ALA A CA 1
ATOM 687 C C . ALA A 1 91 ? -6.599 -1.483 1.105 1.00 98.19 91 ALA A C 1
ATOM 689 O O . ALA A 1 91 ? -7.019 -2.390 1.817 1.00 98.19 91 ALA A O 1
ATOM 690 N N . GLN A 1 92 ? -7.267 -0.340 0.932 1.00 97.50 92 GLN A N 1
ATOM 691 C CA . GLN A 1 92 ? -8.612 -0.104 1.459 1.00 97.50 92 GLN A CA 1
ATOM 692 C C . GLN A 1 92 ? -9.610 -1.101 0.865 1.00 97.50 92 GLN A C 1
ATOM 694 O O . GLN A 1 92 ? -10.409 -1.660 1.608 1.00 97.50 92 GLN A O 1
ATOM 699 N N . ASP A 1 93 ? -9.520 -1.389 -0.437 1.00 97.69 93 ASP A N 1
ATOM 700 C CA . ASP A 1 93 ? -10.383 -2.384 -1.081 1.00 97.69 93 ASP A CA 1
ATOM 701 C C . ASP A 1 93 ? -10.105 -3.802 -0.540 1.00 97.69 93 ASP A C 1
ATOM 703 O O . ASP A 1 93 ? -11.038 -4.550 -0.236 1.00 97.69 93 ASP A O 1
ATOM 707 N N . VAL A 1 94 ? -8.831 -4.164 -0.334 1.00 97.81 94 VAL A N 1
ATOM 708 C CA . VAL A 1 94 ? -8.446 -5.424 0.333 1.00 97.81 94 VAL A CA 1
ATOM 709 C C . VAL A 1 94 ? -8.979 -5.489 1.759 1.00 97.81 94 VAL A C 1
ATOM 711 O O . VAL A 1 94 ? -9.590 -6.488 2.136 1.00 97.81 94 VAL A O 1
ATOM 714 N N . GLN A 1 95 ? -8.786 -4.430 2.543 1.00 96.75 95 GLN A N 1
ATOM 715 C CA . GLN A 1 95 ? -9.219 -4.359 3.935 1.00 96.75 95 GLN A CA 1
ATOM 716 C C . GLN A 1 95 ? -10.742 -4.445 4.046 1.00 96.75 95 GLN A C 1
ATOM 718 O O . GLN A 1 95 ? -11.238 -5.178 4.896 1.00 96.75 95 GLN A O 1
ATOM 723 N N . ALA A 1 96 ? -11.486 -3.803 3.146 1.00 95.56 96 ALA A N 1
ATOM 724 C CA . ALA A 1 96 ? -12.941 -3.880 3.127 1.00 95.56 96 ALA A CA 1
ATOM 725 C C . ALA A 1 96 ? -13.453 -5.299 2.820 1.00 95.56 96 ALA A C 1
ATOM 727 O O . ALA A 1 96 ? -14.513 -5.692 3.302 1.00 95.56 96 ALA A O 1
ATOM 728 N N . ARG A 1 97 ? -12.715 -6.084 2.021 1.00 96.44 97 ARG A N 1
ATOM 729 C CA . ARG A 1 97 ? -13.118 -7.448 1.629 1.00 96.44 97 ARG A CA 1
ATOM 730 C C . ARG A 1 97 ? -12.625 -8.538 2.570 1.00 96.44 97 ARG A C 1
ATOM 732 O O . ARG A 1 97 ? -13.337 -9.510 2.796 1.00 96.44 97 ARG A O 1
ATOM 739 N N . GLN A 1 98 ? -11.403 -8.416 3.071 1.00 95.19 98 GLN A N 1
ATOM 740 C CA . GLN A 1 98 ? -10.741 -9.462 3.852 1.00 95.19 98 GLN A CA 1
ATOM 741 C C . GLN A 1 98 ? -10.638 -9.099 5.337 1.00 95.19 98 GLN A C 1
ATOM 743 O O . GLN A 1 98 ? -10.459 -9.979 6.178 1.00 95.19 98 GLN A O 1
ATOM 748 N N . GLY A 1 99 ? -10.768 -7.820 5.686 1.00 95.25 99 GLY A N 1
ATOM 749 C CA . GLY A 1 99 ? -10.393 -7.294 6.993 1.00 95.25 99 GLY A CA 1
ATOM 750 C C . GLY A 1 99 ? -8.875 -7.252 7.183 1.00 95.25 99 GLY A C 1
ATOM 751 O O . GLY A 1 99 ? -8.085 -7.502 6.270 1.00 95.25 99 GLY A O 1
ATOM 752 N N . TRP A 1 100 ? -8.445 -6.990 8.416 1.00 95.12 100 TRP A N 1
ATOM 753 C CA . TRP A 1 100 ? -7.025 -6.857 8.770 1.00 95.12 100 TRP A CA 1
ATOM 754 C C . TRP A 1 100 ? -6.212 -8.151 8.718 1.00 95.12 100 TRP A C 1
ATOM 756 O O . TRP A 1 100 ? -4.985 -8.112 8.809 1.00 95.12 100 TRP A O 1
ATOM 766 N N . ARG A 1 101 ? -6.865 -9.299 8.496 1.00 94.44 101 ARG A N 1
ATOM 767 C CA . ARG A 1 101 ? -6.188 -10.591 8.302 1.00 94.44 101 ARG A CA 1
ATOM 768 C C . ARG A 1 101 ? -5.284 -10.614 7.063 1.00 94.44 101 ARG A C 1
ATOM 770 O O . ARG A 1 101 ? -4.432 -11.487 6.982 1.00 94.44 101 ARG A O 1
ATOM 777 N N . ALA A 1 102 ? -5.458 -9.672 6.131 1.00 95.94 102 ALA A N 1
ATOM 778 C CA . ALA A 1 102 ? -4.562 -9.486 4.989 1.00 95.94 102 ALA A CA 1
ATOM 779 C C . ALA A 1 102 ? -3.144 -9.046 5.410 1.00 95.94 102 ALA A C 1
ATOM 781 O O . ALA A 1 102 ? -2.183 -9.347 4.710 1.00 95.94 102 ALA A O 1
ATOM 782 N N . TRP A 1 103 ? -3.009 -8.410 6.581 1.00 97.06 103 TRP A N 1
ATOM 783 C CA . TRP A 1 103 ? -1.731 -8.022 7.192 1.00 97.06 103 TRP A CA 1
ATOM 784 C C . TRP A 1 103 ? -1.672 -8.514 8.643 1.00 97.06 103 TRP A C 1
ATOM 786 O O . TRP A 1 103 ? -1.700 -7.714 9.580 1.00 97.06 103 TRP A O 1
ATOM 796 N N . PRO A 1 104 ? -1.646 -9.834 8.890 1.00 95.31 104 PRO A N 1
ATOM 797 C CA . PRO A 1 104 ? -2.024 -10.407 10.183 1.00 95.31 104 PRO A CA 1
ATOM 798 C C . PRO A 1 104 ? -1.040 -10.077 11.312 1.00 95.31 104 PRO A C 1
ATOM 800 O O . PRO A 1 104 ? -1.424 -10.010 12.477 1.00 95.31 104 PRO A O 1
ATOM 803 N N . VAL A 1 105 ? 0.244 -9.881 11.008 1.00 97.06 105 VAL A N 1
ATOM 804 C CA . VAL A 1 105 ? 1.258 -9.562 12.024 1.00 97.06 105 VAL A CA 1
ATOM 805 C C . VAL A 1 105 ? 1.313 -8.059 12.268 1.00 97.06 105 VAL A C 1
ATOM 807 O O . VAL A 1 105 ? 1.168 -7.620 13.410 1.00 97.06 105 VAL A O 1
ATOM 810 N N . CYS A 1 106 ? 1.499 -7.268 11.213 1.00 97.44 106 CYS A N 1
ATOM 811 C CA . CYS A 1 106 ? 1.716 -5.837 11.357 1.00 97.44 106 CYS A CA 1
ATOM 812 C C . CYS A 1 106 ? 0.456 -5.060 11.737 1.00 97.44 106 CYS A C 1
ATOM 814 O O . CYS A 1 106 ? 0.575 -4.129 12.529 1.00 97.44 106 CYS A O 1
ATOM 816 N N . SER A 1 107 ? -0.739 -5.460 11.283 1.00 96.56 107 SER A N 1
ATOM 817 C CA . SER A 1 107 ? -1.991 -4.803 11.698 1.00 96.56 107 SER A CA 1
ATOM 818 C C . SER A 1 107 ? -2.160 -4.838 13.219 1.00 96.56 107 SER A C 1
ATOM 820 O O . SER A 1 107 ? -2.302 -3.790 13.846 1.00 96.56 107 SER A O 1
ATOM 822 N N . ARG A 1 108 ? -1.977 -6.012 13.839 1.00 95.75 108 ARG A N 1
ATOM 823 C CA . ARG A 1 108 ? -1.994 -6.178 15.301 1.00 95.75 108 ARG A CA 1
ATOM 824 C C . ARG A 1 108 ? -0.922 -5.344 15.999 1.00 95.75 108 ARG A C 1
ATOM 826 O O . ARG A 1 108 ? -1.233 -4.678 16.981 1.00 95.75 108 ARG A O 1
ATOM 833 N N . LYS A 1 109 ? 0.315 -5.339 15.485 1.00 95.12 109 LYS A N 1
ATOM 834 C CA 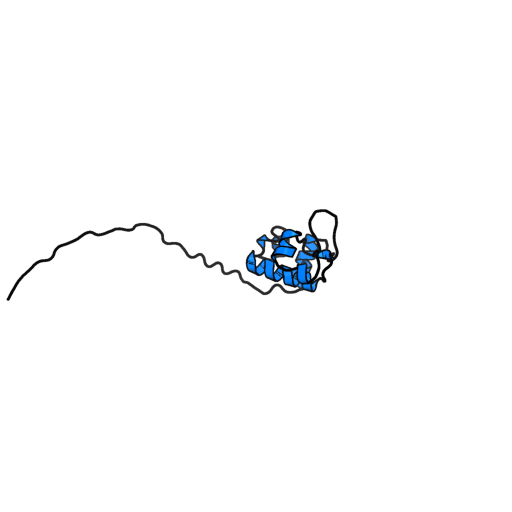. LYS A 1 109 ? 1.419 -4.543 16.055 1.00 95.12 109 LYS A CA 1
ATOM 835 C C . LYS A 1 109 ? 1.114 -3.045 16.077 1.00 95.12 109 LYS A C 1
ATOM 837 O O . LYS A 1 109 ? 1.526 -2.361 17.007 1.00 95.12 109 LYS A O 1
ATOM 842 N N . VAL A 1 110 ? 0.407 -2.536 15.068 1.00 95.06 110 VAL A N 1
ATOM 843 C CA . VAL A 1 110 ? 0.107 -1.100 14.937 1.00 95.06 110 VAL A CA 1
ATOM 844 C C . VAL A 1 110 ? -1.314 -0.725 15.378 1.00 95.06 110 VAL A C 1
ATOM 846 O O . VAL A 1 110 ? -1.707 0.435 15.244 1.00 95.06 110 VAL A O 1
ATOM 849 N N . GLY A 1 111 ? -2.060 -1.678 15.949 1.00 93.00 111 GLY A N 1
ATOM 850 C CA . GLY A 1 111 ? -3.383 -1.464 16.542 1.00 93.00 111 GLY A CA 1
ATOM 851 C C . GLY A 1 111 ? -4.549 -1.410 15.548 1.00 93.00 111 GLY A C 1
ATOM 852 O O . GLY A 1 111 ? -5.596 -0.862 15.881 1.00 93.00 111 GLY A O 1
ATOM 853 N N . LEU A 1 112 ? -4.378 -1.954 14.342 1.00 92.00 112 LEU A N 1
ATOM 854 C CA . LEU A 1 112 ? -5.416 -2.085 13.317 1.00 92.00 112 LEU A CA 1
ATOM 855 C C . LEU A 1 112 ? -6.076 -3.468 13.454 1.00 92.00 112 LEU A C 1
ATOM 857 O O . LEU A 1 112 ? -5.386 -4.485 13.371 1.00 92.00 112 LEU A O 1
ATOM 861 N N . ARG A 1 113 ? -7.385 -3.514 13.726 1.00 85.94 113 ARG A N 1
ATOM 862 C CA . ARG A 1 113 ? -8.144 -4.748 13.995 1.00 85.94 113 ARG A CA 1
ATOM 863 C C . ARG A 1 113 ? -9.605 -4.623 13.598 1.00 85.94 113 ARG A C 1
ATOM 865 O O . ARG A 1 113 ? -10.082 -3.471 13.517 1.00 85.94 113 ARG A O 1
#

Solvent-accessible surface area (backbone atoms only — not comparable to full-atom values): 6984 Å² total; per-residue (Å²): 144,88,80,89,82,90,79,89,81,82,88,83,83,80,84,82,77,87,74,80,81,75,78,80,76,68,75,77,67,80,77,48,74,67,54,55,48,50,35,10,37,65,61,43,70,53,36,38,61,39,69,85,80,80,66,38,21,9,19,73,49,37,38,66,64,58,37,50,76,61,56,37,51,82,72,24,93,45,49,28,74,26,54,66,68,58,44,49,54,36,45,50,58,48,36,75,74,62,35,50,68,79,41,61,64,40,25,57,75,67,72,47,113

Secondary structure (DSSP, 8-state):
----------------------------PPPPHHHHHHHHHHHHTT-TT---SSSEETTTTEEHHHHHHTTGGGT-SSGGGS-HHHHHHHHHHHHHHH-GGGSTTHHHHHT--

pLDDT: mean 85.64, std 19.39, range [42.94, 98.75]

Nearest PDB structures (foldseek):
  4emn-assembly1_A  TM=9.863E-01  e=3.111E-09  Mycobacterium tuberculosis
  3eo5-assembly1_A  TM=9.411E-01  e=1.715E-09  Mycobacterium tuberculosis
  5e27-assembly2_B  TM=9.782E-01  e=1.404E-07  Mycobacterium tuberculosis
  1xsf-assembly1_A  TM=7.196E-01  e=6.477E-08  Mycobacterium tuberculosis
  4ow1-assembly2_B  TM=9.957E-01  e=5.302E-06  Mycobacterium tuberculosis

Foldseek 3Di:
DDDDDDDDDDDDDPDDDPPPPPPPPPVPDPQDPVLLQQQLCVQPVSAQLDDPPPQFGGSNRDHQCLCVVLPVVVQPSHRSVGDPVSNVVSVVSVCVVPNCVVSVPRCVVSVGD

Sequence (113 aa):
MRVRALTAGTVLVLTGGLIPATAVSADARPTTLRGWERLAQCESGGNWKINTGNGYYGGLQFSASTWRGFGGTKYARYAHQATKLEQIRTAQDVQARQGWRAWPVCSRKVGLR

Radius of gyration: 25.43 Å; Cα contacts (8 Å, |Δi|>4): 119; chains: 1; bounding box: 91×43×32 Å

Mean predicted aligned error: 11.57 Å